Protein AF-A0A3M1A2Q6-F1 (afdb_monomer_lite)

Sequence (96 aa):
MDNPFIALGSVLAVALLVLLNWWLGGWRQARIEDGGFAAKRYRTDFWNDEIHEVAVDADGRAALIAIAGPGPAAGLVVAHGDAFVTRRLVPVRRSR

Foldseek 3Di:
DPPVVVVVVVVVVVVVVVVVCVVVCLQPFDFQPDQVSVVVVQCVPVVPWDWDDKDADPRRQKIKTFTDDPAGKIKIWGTDGNDIDIDIDHDDDDDD

Secondary structure (DSSP, 8-state):
---HHHHHHHHHHHHHHHHHHHHTTTTSPP---SHHHHHHHHHHH-TTSEEEEEEE-TTSSEEEEEEESSS--EEEEEEETTEEEEEEE-------

Radius of gyration: 21.45 Å; chains: 1; bounding box: 52×30×65 Å

pLDDT: mean 89.88, std 9.48, range [51.62, 97.75]

Structure (mmCIF, N/CA/C/O backbone):
data_AF-A0A3M1A2Q6-F1
#
_entry.id   AF-A0A3M1A2Q6-F1
#
loop_
_atom_site.group_PDB
_atom_site.id
_atom_site.type_symbol
_atom_site.label_atom_id
_atom_site.label_alt_id
_atom_site.label_comp_id
_atom_site.label_asym_id
_atom_site.label_entity_id
_atom_site.label_seq_id
_atom_site.pdbx_PDB_ins_code
_atom_site.Cartn_x
_atom_site.Cartn_y
_atom_site.Cartn_z
_atom_site.occupancy
_atom_site.B_iso_or_equiv
_atom_site.auth_seq_id
_atom_site.auth_comp_id
_atom_site.auth_asym_id
_atom_site.auth_atom_id
_atom_site.pdbx_PDB_model_num
ATOM 1 N N . MET A 1 1 ? 24.472 16.121 -43.906 1.00 51.62 1 MET A N 1
ATOM 2 C CA . MET A 1 1 ? 24.973 14.733 -43.883 1.00 51.62 1 MET A CA 1
ATOM 3 C C . MET A 1 1 ? 24.280 14.045 -42.731 1.00 51.62 1 MET A C 1
ATOM 5 O O . MET A 1 1 ? 24.722 14.178 -41.596 1.00 51.62 1 MET A O 1
ATOM 9 N N . ASP A 1 2 ? 23.158 13.395 -43.017 1.00 66.38 2 ASP A N 1
ATOM 10 C CA . ASP A 1 2 ? 22.475 12.546 -42.048 1.00 66.38 2 ASP A CA 1
ATOM 11 C C . ASP A 1 2 ? 23.384 11.349 -41.808 1.00 66.38 2 ASP A C 1
ATOM 13 O O . ASP A 1 2 ? 23.566 10.524 -42.698 1.00 66.38 2 ASP A O 1
ATOM 17 N N . ASN A 1 3 ? 24.072 11.321 -40.667 1.00 79.81 3 ASN A N 1
ATOM 18 C CA . ASN A 1 3 ? 24.957 10.214 -40.343 1.00 79.81 3 ASN A CA 1
ATOM 19 C C . ASN A 1 3 ? 24.094 9.074 -39.778 1.00 79.81 3 ASN A C 1
ATOM 21 O O . ASN A 1 3 ? 23.669 9.155 -38.618 1.00 79.81 3 ASN A O 1
ATOM 25 N N . PRO A 1 4 ? 23.822 8.015 -40.562 1.00 82.94 4 PRO A N 1
ATOM 26 C CA . PRO A 1 4 ? 22.891 6.964 -40.167 1.00 82.94 4 PRO A CA 1
ATOM 27 C C . PRO A 1 4 ? 23.381 6.199 -38.935 1.00 82.94 4 PRO A C 1
ATOM 29 O O . PRO A 1 4 ? 22.569 5.666 -38.188 1.00 82.94 4 PRO A O 1
ATOM 32 N N . PHE A 1 5 ? 24.692 6.189 -38.672 1.00 90.44 5 PHE A N 1
ATOM 33 C CA . PHE A 1 5 ? 25.265 5.554 -37.487 1.00 90.44 5 PHE A CA 1
ATOM 34 C C . PHE A 1 5 ? 24.951 6.319 -36.203 1.00 90.44 5 PHE A C 1
ATOM 36 O O . PHE A 1 5 ? 24.733 5.696 -35.167 1.00 90.44 5 PHE A O 1
ATOM 43 N N . ILE A 1 6 ? 24.878 7.653 -36.269 1.00 86.38 6 ILE A N 1
ATOM 44 C CA . ILE A 1 6 ? 24.467 8.470 -35.120 1.00 86.38 6 ILE A CA 1
ATOM 45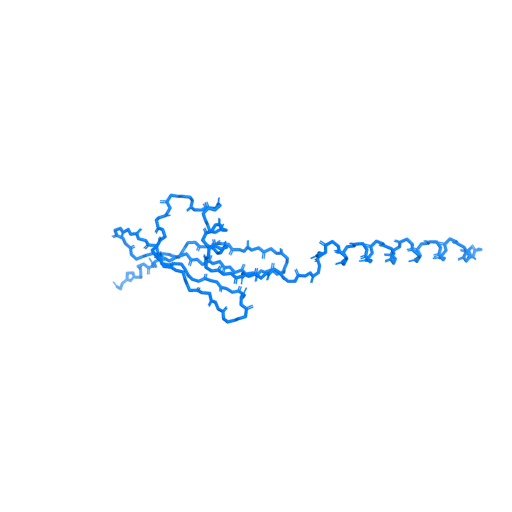 C C . ILE A 1 6 ? 22.989 8.213 -34.833 1.00 86.38 6 ILE A C 1
ATOM 47 O O . ILE A 1 6 ? 22.637 7.917 -33.696 1.00 86.38 6 ILE A O 1
ATOM 51 N N . ALA A 1 7 ? 22.143 8.225 -35.868 1.00 87.31 7 ALA A N 1
ATOM 52 C CA . ALA A 1 7 ? 20.722 7.917 -35.719 1.00 87.31 7 ALA A CA 1
ATOM 53 C C . ALA A 1 7 ? 20.497 6.503 -35.149 1.00 87.31 7 ALA A C 1
ATOM 55 O O . ALA A 1 7 ? 19.746 6.337 -34.190 1.00 87.31 7 ALA A O 1
ATOM 56 N N . LEU A 1 8 ? 21.197 5.495 -35.681 1.00 93.19 8 LEU A N 1
ATOM 57 C CA . LEU A 1 8 ? 21.109 4.113 -35.209 1.00 93.19 8 LEU A CA 1
ATOM 58 C C . LEU A 1 8 ? 21.596 3.968 -33.760 1.00 93.19 8 LEU A C 1
ATOM 60 O O . LEU A 1 8 ? 20.937 3.311 -32.954 1.00 93.19 8 LEU A O 1
ATOM 64 N N . GLY A 1 9 ? 22.717 4.608 -33.415 1.00 94.06 9 GLY A N 1
ATOM 65 C CA . GLY A 1 9 ? 23.254 4.616 -32.056 1.00 94.06 9 GLY A CA 1
ATOM 66 C C . GLY A 1 9 ? 22.297 5.266 -31.057 1.00 94.06 9 GLY A C 1
ATOM 67 O O . GLY A 1 9 ? 22.065 4.714 -29.982 1.00 94.06 9 GLY A O 1
ATOM 68 N N . SER A 1 10 ? 21.678 6.390 -31.427 1.00 92.88 10 SER A N 1
ATOM 69 C CA . SER A 1 10 ? 20.670 7.056 -30.598 1.00 92.88 10 SER A CA 1
ATOM 70 C C . SER A 1 10 ? 19.428 6.189 -30.391 1.00 92.88 10 SER A C 1
ATOM 72 O O . SER A 1 10 ? 18.961 6.066 -29.260 1.00 92.88 10 SER A O 1
ATOM 74 N N . VAL A 1 11 ? 18.917 5.544 -31.445 1.00 95.06 11 VAL A N 1
ATOM 75 C CA . VAL A 1 11 ? 17.756 4.643 -31.339 1.00 95.06 11 VAL A CA 1
ATOM 76 C C . VAL A 1 11 ? 18.066 3.455 -30.426 1.00 95.06 11 VAL A C 1
ATOM 78 O O . VAL A 1 11 ? 17.262 3.141 -29.549 1.00 95.06 11 VAL A O 1
ATOM 81 N N . LEU A 1 12 ? 19.241 2.835 -30.572 1.00 96.56 12 LEU A N 1
ATOM 82 C CA . LEU A 1 12 ? 19.675 1.733 -29.707 1.00 96.56 12 LEU A CA 1
ATOM 83 C C . LEU A 1 12 ? 19.807 2.164 -28.246 1.00 96.56 12 LEU A C 1
ATOM 85 O O . LEU A 1 12 ? 19.332 1.453 -27.364 1.00 96.56 12 LEU A O 1
ATOM 89 N N . ALA A 1 13 ? 20.404 3.327 -27.983 1.00 95.12 13 ALA A N 1
ATOM 90 C CA . ALA A 1 13 ? 20.551 3.844 -26.626 1.00 95.12 13 ALA A CA 1
ATOM 91 C C . ALA A 1 13 ? 19.188 4.089 -25.958 1.00 95.12 13 ALA A C 1
ATOM 93 O O . ALA A 1 13 ? 18.977 3.667 -24.820 1.00 95.12 13 ALA A O 1
ATOM 94 N N . VAL A 1 14 ? 18.242 4.711 -26.674 1.00 95.31 14 VAL A N 1
ATOM 95 C CA . VAL A 1 14 ? 16.877 4.939 -26.173 1.00 95.31 14 VAL A CA 1
ATOM 96 C C . VAL A 1 14 ? 16.155 3.613 -25.934 1.00 95.31 14 VAL A C 1
ATOM 98 O O . VAL A 1 14 ? 15.562 3.429 -24.872 1.00 95.31 14 VAL A O 1
ATOM 101 N N . ALA A 1 15 ? 16.238 2.669 -26.874 1.00 95.12 15 ALA A N 1
ATOM 102 C CA . ALA A 1 15 ? 15.616 1.355 -26.731 1.00 95.12 15 ALA A CA 1
ATOM 103 C C . ALA A 1 15 ? 16.161 0.594 -25.513 1.00 95.12 15 ALA A C 1
ATOM 105 O O . ALA A 1 15 ? 15.382 0.030 -24.745 1.00 95.12 15 ALA A O 1
ATOM 106 N N . LEU A 1 16 ? 17.480 0.628 -25.295 1.00 96.00 16 LEU A N 1
ATOM 107 C CA . LEU A 1 16 ? 18.118 -0.007 -24.143 1.00 96.00 16 LEU A CA 1
ATOM 108 C C . LEU A 1 16 ? 17.655 0.625 -22.824 1.00 96.00 16 LEU A C 1
ATOM 110 O O . LEU A 1 16 ? 17.378 -0.090 -21.864 1.00 96.00 16 LEU A O 1
ATOM 114 N N . LEU A 1 17 ? 17.526 1.955 -22.789 1.00 93.00 17 LEU A N 1
ATOM 115 C CA . LEU A 1 17 ? 17.064 2.685 -21.610 1.00 93.00 17 LEU A CA 1
ATOM 116 C C . LEU A 1 17 ? 15.605 2.346 -21.269 1.00 93.00 17 LEU A C 1
ATOM 118 O O . LEU A 1 17 ? 15.278 2.116 -20.107 1.00 93.00 17 LEU A O 1
ATOM 122 N N . VAL A 1 18 ? 14.737 2.265 -22.284 1.00 88.69 18 VAL A N 1
ATOM 123 C CA . VAL A 1 18 ? 13.334 1.852 -22.120 1.00 88.69 18 VAL A CA 1
ATOM 124 C C . VAL A 1 18 ? 13.250 0.416 -21.610 1.00 88.69 18 VAL A C 1
ATOM 126 O O . VAL A 1 18 ? 12.508 0.150 -20.665 1.00 88.69 18 VAL A O 1
ATOM 129 N N . LEU A 1 19 ? 14.033 -0.499 -22.190 1.00 90.44 19 LEU A N 1
ATOM 130 C CA . LEU A 1 19 ? 14.058 -1.900 -21.775 1.00 90.44 19 LEU A CA 1
ATOM 131 C C . LEU A 1 19 ? 14.542 -2.047 -20.327 1.00 90.44 19 LEU A C 1
ATOM 133 O O . LEU A 1 19 ? 13.948 -2.795 -19.553 1.00 90.44 19 LEU A O 1
ATOM 137 N N . LEU A 1 20 ? 15.580 -1.296 -19.949 1.00 89.06 20 LEU A N 1
ATOM 138 C CA . LEU A 1 20 ? 16.099 -1.260 -18.584 1.00 89.06 20 LEU A CA 1
ATOM 139 C C . LEU A 1 20 ? 15.047 -0.723 -17.605 1.00 89.06 20 LEU A C 1
ATOM 141 O O . LEU A 1 20 ? 14.819 -1.332 -16.563 1.00 89.06 20 LEU A O 1
ATOM 145 N N . ASN A 1 21 ? 14.367 0.373 -17.949 1.00 83.38 21 ASN A N 1
ATOM 146 C CA . ASN A 1 21 ? 13.314 0.954 -17.114 1.00 83.38 21 ASN A CA 1
ATOM 147 C C . ASN A 1 21 ? 12.117 0.004 -16.941 1.00 83.38 21 ASN A C 1
ATOM 149 O O . ASN A 1 21 ? 11.541 -0.096 -15.857 1.00 83.38 21 ASN A O 1
ATOM 153 N N . TRP A 1 22 ? 11.759 -0.719 -18.004 1.00 81.75 22 TRP A N 1
ATOM 154 C CA . TRP A 1 22 ? 10.726 -1.750 -17.958 1.00 81.75 22 TRP A CA 1
ATOM 155 C C . TRP A 1 22 ? 11.144 -2.934 -17.077 1.00 81.75 22 TRP A C 1
ATOM 157 O O . TRP A 1 22 ? 10.364 -3.376 -16.232 1.00 81.75 22 TRP A O 1
ATOM 167 N N . TRP A 1 23 ? 12.388 -3.399 -17.213 1.00 80.75 23 TRP A N 1
ATOM 168 C CA . TRP A 1 23 ? 12.933 -4.508 -16.428 1.00 80.75 23 TRP A CA 1
ATOM 169 C C . TRP A 1 23 ? 13.043 -4.187 -14.933 1.00 80.75 23 TRP A C 1
ATOM 171 O O . TRP A 1 23 ? 12.716 -5.028 -14.099 1.00 80.75 23 TRP A O 1
ATOM 181 N N . LEU A 1 24 ? 13.406 -2.948 -14.588 1.00 79.50 24 LEU A N 1
ATOM 182 C CA . LEU A 1 24 ? 13.412 -2.450 -13.207 1.00 79.50 24 LEU A CA 1
ATOM 183 C C . LEU A 1 24 ? 12.003 -2.275 -12.616 1.00 79.50 24 LEU A C 1
ATOM 185 O O . LEU A 1 24 ? 11.862 -1.884 -11.460 1.00 79.50 24 LEU A O 1
ATOM 189 N N . GLY A 1 25 ? 10.954 -2.575 -13.385 1.00 66.31 25 GLY A N 1
ATOM 190 C CA . GLY A 1 25 ? 9.584 -2.543 -12.901 1.00 66.31 25 GLY A CA 1
ATOM 191 C C . GLY A 1 25 ? 8.996 -1.139 -12.813 1.00 66.31 25 GLY A C 1
ATOM 192 O O . GLY A 1 25 ? 7.918 -1.000 -12.248 1.00 66.31 25 GLY A O 1
ATOM 193 N N . GLY A 1 26 ? 9.617 -0.121 -13.425 1.00 64.38 26 GLY A N 1
ATOM 194 C CA . GLY A 1 26 ? 9.080 1.248 -13.434 1.00 64.38 26 GLY A CA 1
ATOM 195 C C . GLY A 1 26 ? 7.714 1.373 -14.122 1.00 64.38 26 GLY A C 1
ATOM 196 O O . GLY A 1 26 ? 7.067 2.408 -14.048 1.00 64.38 26 GLY A O 1
ATOM 197 N N . TRP A 1 27 ? 7.274 0.333 -14.839 1.00 65.81 27 TRP A N 1
ATOM 198 C CA . TRP A 1 27 ? 5.958 0.259 -15.491 1.00 65.81 27 TRP A CA 1
ATOM 199 C C . TRP A 1 27 ? 5.020 -0.743 -14.811 1.00 65.81 27 TRP A C 1
ATOM 201 O O . TRP A 1 27 ? 3.879 -0.929 -15.242 1.00 65.81 27 TRP A O 1
ATOM 211 N N . ARG A 1 28 ? 5.496 -1.439 -13.776 1.00 70.69 28 ARG A N 1
ATOM 212 C CA . ARG A 1 28 ? 4.700 -2.427 -13.065 1.00 70.69 28 ARG A CA 1
ATOM 213 C C . ARG A 1 28 ? 3.817 -1.671 -12.084 1.00 70.69 28 ARG A C 1
ATOM 215 O O . ARG A 1 28 ? 4.318 -1.013 -11.180 1.00 70.69 28 ARG A O 1
ATOM 222 N N . GLN A 1 29 ? 2.503 -1.757 -12.287 1.00 78.31 29 GLN A N 1
ATOM 223 C CA . GLN A 1 29 ? 1.555 -1.156 -11.357 1.00 78.31 29 GLN A CA 1
ATOM 224 C C . GLN A 1 29 ? 1.831 -1.688 -9.951 1.00 78.31 29 GLN A C 1
ATOM 226 O O . GLN A 1 29 ? 1.913 -2.905 -9.743 1.00 78.31 29 GLN A O 1
ATOM 231 N N . ALA A 1 30 ? 1.993 -0.765 -9.007 1.00 84.75 30 ALA A N 1
ATOM 232 C CA . ALA A 1 30 ? 2.047 -1.081 -7.598 1.00 84.75 30 ALA A CA 1
ATOM 233 C C . ALA A 1 30 ? 0.807 -1.905 -7.236 1.00 84.75 30 ALA A C 1
ATOM 235 O O . ALA A 1 30 ? -0.301 -1.643 -7.710 1.00 84.75 30 ALA A O 1
ATOM 236 N N . ARG A 1 31 ? 0.999 -2.939 -6.423 1.00 92.12 31 ARG A N 1
ATOM 237 C CA . ARG A 1 31 ? -0.081 -3.818 -5.990 1.00 92.12 31 ARG A CA 1
ATOM 238 C C . ARG A 1 31 ? 0.082 -4.114 -4.514 1.00 92.12 31 ARG A C 1
ATOM 240 O O . ARG A 1 31 ? 1.187 -4.358 -4.040 1.00 92.12 31 ARG A O 1
ATOM 247 N N . ILE A 1 32 ? -1.031 -4.069 -3.804 1.00 94.81 32 ILE A N 1
ATOM 248 C CA . ILE A 1 32 ? -1.142 -4.487 -2.416 1.00 94.81 32 ILE A CA 1
ATOM 249 C C . ILE A 1 32 ? -1.303 -6.004 -2.430 1.00 94.81 32 ILE A C 1
ATOM 251 O O . ILE A 1 32 ? -2.299 -6.520 -2.934 1.00 94.81 32 ILE A O 1
ATOM 255 N N . GLU A 1 33 ? -0.287 -6.704 -1.938 1.00 92.56 33 GLU A N 1
ATOM 256 C CA . GLU A 1 33 ? -0.239 -8.170 -1.958 1.00 92.56 33 GLU A CA 1
ATOM 257 C C . GLU A 1 33 ? -1.162 -8.776 -0.898 1.00 92.56 33 GLU A C 1
ATOM 259 O O . GLU A 1 33 ? -1.893 -9.722 -1.178 1.00 92.56 33 GLU A O 1
ATOM 264 N N . ASP A 1 34 ? -1.165 -8.191 0.301 1.00 95.38 34 ASP A N 1
ATOM 265 C CA . ASP A 1 34 ? -1.971 -8.635 1.430 1.00 95.38 34 ASP A CA 1
ATOM 266 C C . ASP A 1 34 ? -2.206 -7.503 2.454 1.00 95.38 34 ASP A C 1
ATOM 268 O O . ASP A 1 34 ? -1.730 -6.367 2.314 1.00 95.38 34 ASP A O 1
ATOM 272 N N . GLY A 1 35 ? -2.971 -7.814 3.505 1.00 96.00 35 GLY A N 1
ATOM 273 C CA . GLY A 1 35 ? -3.277 -6.865 4.575 1.00 96.00 35 GLY A CA 1
ATOM 274 C C . GLY A 1 35 ? -2.059 -6.462 5.415 1.00 96.00 35 GLY A C 1
ATOM 275 O O . GLY A 1 35 ? -2.003 -5.336 5.913 1.00 96.00 35 GLY A O 1
ATOM 276 N N . GLY A 1 36 ? -1.052 -7.330 5.540 1.00 96.50 36 GLY A N 1
ATOM 277 C CA . GLY A 1 36 ? 0.188 -7.034 6.259 1.00 96.50 36 GLY A CA 1
ATOM 278 C C . GLY A 1 36 ? 1.046 -6.006 5.521 1.00 96.50 36 GLY A C 1
ATOM 279 O O . GLY A 1 36 ? 1.550 -5.057 6.134 1.00 96.50 36 GLY A O 1
ATOM 280 N N . PHE A 1 37 ? 1.147 -6.136 4.198 1.00 96.00 37 PHE A N 1
ATOM 281 C CA . PHE A 1 37 ? 1.785 -5.165 3.319 1.00 96.00 37 PHE A CA 1
ATOM 282 C C . PHE A 1 37 ? 1.095 -3.801 3.420 1.00 96.00 37 PHE A C 1
ATOM 284 O O . PHE A 1 37 ? 1.762 -2.787 3.650 1.00 96.00 37 PHE A O 1
ATOM 291 N N . ALA A 1 38 ? -0.239 -3.772 3.324 1.00 96.75 38 ALA A N 1
ATOM 292 C CA . ALA A 1 38 ? -1.016 -2.543 3.477 1.00 96.75 38 ALA A CA 1
ATOM 293 C C . ALA A 1 38 ? -0.799 -1.883 4.849 1.00 96.75 38 ALA A C 1
ATOM 295 O O . ALA A 1 38 ? -0.533 -0.681 4.914 1.00 96.75 38 ALA A O 1
ATOM 296 N N . ALA A 1 39 ? -0.833 -2.659 5.938 1.00 97.00 39 ALA A N 1
ATO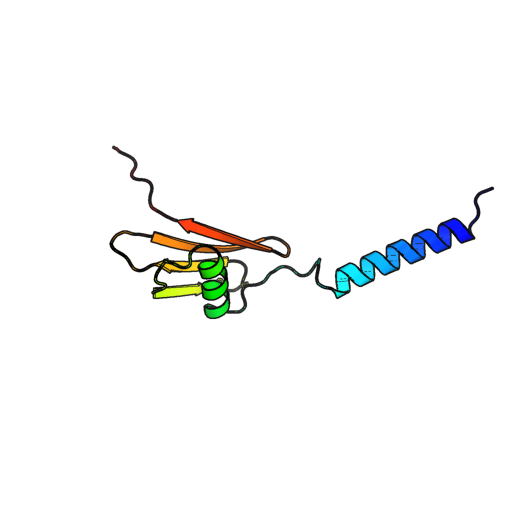M 297 C CA . ALA A 1 39 ? -0.585 -2.158 7.289 1.00 97.00 39 ALA A CA 1
ATOM 298 C C . ALA A 1 39 ? 0.824 -1.566 7.438 1.00 97.00 39 ALA A C 1
ATOM 300 O O . ALA A 1 39 ? 0.991 -0.475 7.989 1.00 97.00 39 ALA A O 1
ATOM 301 N N . LYS A 1 40 ? 1.848 -2.255 6.918 1.00 96.12 40 LYS A N 1
ATOM 302 C CA . LYS A 1 40 ? 3.235 -1.769 6.934 1.00 96.12 40 LYS A CA 1
ATOM 303 C C . LYS A 1 40 ? 3.376 -0.473 6.141 1.00 96.12 40 LYS A C 1
ATOM 305 O O . LYS A 1 40 ? 4.038 0.461 6.599 1.00 96.12 40 LYS A O 1
ATOM 310 N N . ARG A 1 41 ? 2.734 -0.398 4.971 1.00 95.69 41 ARG A N 1
ATOM 311 C CA . ARG A 1 41 ? 2.767 0.804 4.139 1.00 95.69 41 ARG A CA 1
ATOM 312 C C . ARG A 1 41 ? 2.091 1.981 4.837 1.00 95.69 41 ARG A C 1
ATOM 314 O O . ARG A 1 41 ? 2.689 3.046 4.905 1.00 95.69 41 ARG A O 1
ATOM 321 N N . TYR A 1 42 ? 0.917 1.770 5.424 1.00 97.19 42 TYR A N 1
ATOM 322 C CA . TYR A 1 42 ? 0.204 2.794 6.191 1.00 97.19 42 TYR A CA 1
ATOM 323 C C . TYR A 1 42 ? 1.010 3.309 7.392 1.00 97.19 42 TYR A C 1
ATOM 325 O O . TYR A 1 42 ? 1.145 4.518 7.572 1.00 97.19 42 TYR A O 1
ATOM 333 N N . ARG A 1 43 ? 1.626 2.408 8.172 1.00 96.75 43 ARG A N 1
ATOM 334 C CA . ARG A 1 43 ? 2.460 2.772 9.334 1.00 96.75 43 ARG A CA 1
ATOM 335 C C . ARG A 1 43 ? 3.695 3.599 8.983 1.00 96.75 43 ARG A C 1
ATOM 337 O O . ARG A 1 43 ? 4.247 4.232 9.874 1.00 96.75 43 ARG A O 1
ATOM 344 N N . THR A 1 44 ? 4.128 3.598 7.720 1.00 95.50 44 THR A N 1
ATOM 345 C CA . THR A 1 44 ? 5.235 4.460 7.273 1.00 95.50 44 THR A CA 1
ATOM 346 C C . THR A 1 44 ? 4.883 5.935 7.475 1.00 95.50 44 THR A C 1
ATOM 348 O O . THR A 1 44 ? 5.731 6.706 7.911 1.00 95.50 44 THR A O 1
ATOM 351 N N . ASP A 1 45 ? 3.621 6.298 7.232 1.00 96.12 45 ASP A N 1
ATOM 352 C CA . ASP A 1 45 ? 3.144 7.680 7.331 1.00 96.12 45 ASP A CA 1
ATOM 353 C C . ASP A 1 45 ? 2.374 7.937 8.642 1.00 96.12 45 ASP A C 1
ATOM 355 O O . ASP A 1 45 ? 2.398 9.045 9.176 1.00 96.12 45 ASP A O 1
ATOM 359 N N . PHE A 1 46 ? 1.731 6.905 9.205 1.00 95.06 46 PHE A N 1
ATOM 360 C CA . PHE A 1 46 ? 0.879 6.991 10.399 1.00 95.06 46 PHE A CA 1
ATOM 361 C C . PHE A 1 46 ? 1.287 5.962 11.466 1.00 95.06 46 PHE A C 1
ATOM 363 O O . PHE A 1 46 ? 0.525 5.070 11.832 1.00 95.06 46 PHE A O 1
ATOM 370 N N . TRP A 1 47 ? 2.518 6.072 11.968 1.00 94.69 47 TRP A N 1
ATOM 371 C CA . TRP A 1 47 ? 3.107 5.100 12.902 1.00 94.69 47 TRP A CA 1
ATOM 372 C C . TRP A 1 47 ? 2.402 5.006 14.267 1.00 94.69 47 TRP A C 1
ATOM 374 O O . TRP A 1 47 ? 2.522 3.984 14.936 1.00 94.69 47 TRP A O 1
ATOM 384 N N . ASN A 1 48 ? 1.685 6.056 14.678 1.00 93.50 48 ASN A N 1
ATOM 385 C CA . ASN A 1 48 ? 1.023 6.147 15.985 1.00 93.50 48 ASN A CA 1
ATOM 386 C C . ASN A 1 48 ? -0.425 5.616 15.986 1.00 93.50 48 ASN A C 1
ATOM 388 O O . ASN A 1 48 ? -1.060 5.571 17.035 1.00 93.50 48 ASN A O 1
ATOM 392 N N . ASP A 1 49 ? -0.978 5.259 14.823 1.00 94.38 49 ASP A N 1
ATOM 393 C CA . ASP A 1 49 ? -2.318 4.676 14.748 1.00 94.38 49 ASP A CA 1
ATOM 394 C C . ASP A 1 49 ? -2.262 3.172 15.068 1.00 94.38 49 ASP A C 1
ATOM 396 O O . ASP A 1 49 ? -1.458 2.414 14.514 1.00 94.38 49 ASP A O 1
ATOM 400 N N . GLU A 1 50 ? -3.169 2.723 15.932 1.00 95.00 50 GLU A N 1
ATOM 401 C CA . GLU A 1 50 ? -3.355 1.306 16.222 1.00 95.00 50 GLU A CA 1
ATOM 402 C C . GLU A 1 50 ? -4.262 0.675 15.157 1.00 95.00 50 GLU A C 1
ATOM 404 O O . GLU A 1 50 ? -5.408 1.080 14.964 1.00 95.00 50 GLU A O 1
ATOM 409 N N . ILE A 1 51 ? -3.736 -0.314 14.433 1.00 95.50 51 ILE A N 1
ATOM 410 C CA . ILE A 1 51 ? -4.453 -1.001 13.354 1.00 95.50 51 ILE A CA 1
ATOM 411 C C . ILE A 1 51 ? -5.212 -2.189 13.938 1.00 95.50 51 ILE A C 1
ATOM 413 O O . ILE A 1 51 ? -4.587 -3.092 14.491 1.00 95.50 51 ILE A O 1
ATOM 417 N N . HIS A 1 52 ? -6.532 -2.202 13.763 1.00 94.44 52 HIS A N 1
ATOM 418 C CA . HIS A 1 52 ? -7.394 -3.290 14.220 1.00 94.44 52 HIS A CA 1
ATOM 419 C C . HIS A 1 52 ? -7.611 -4.351 13.137 1.00 94.44 52 HIS A C 1
ATOM 421 O O . HIS A 1 52 ? -7.401 -5.537 13.367 1.00 94.44 52 HIS A O 1
ATOM 427 N N . GLU A 1 53 ? -7.997 -3.915 11.940 1.00 95.81 53 GLU A N 1
ATOM 428 C CA . GLU A 1 53 ? -8.348 -4.795 10.827 1.00 95.81 53 GLU A CA 1
ATOM 429 C C . GLU A 1 53 ? -7.925 -4.158 9.502 1.00 95.81 53 GLU A C 1
ATOM 431 O O . GLU A 1 53 ? -7.849 -2.932 9.384 1.00 95.81 53 GLU A O 1
ATOM 436 N N . VAL A 1 54 ? -7.638 -4.988 8.499 1.00 97.56 54 VAL A N 1
ATOM 437 C CA . VAL A 1 54 ? -7.294 -4.542 7.149 1.00 97.56 54 VAL A CA 1
ATOM 438 C C . VAL A 1 54 ? -8.080 -5.353 6.131 1.00 97.56 54 VAL A C 1
ATOM 440 O O . VAL A 1 54 ? -7.972 -6.575 6.094 1.00 97.56 54 VAL A O 1
ATOM 443 N N . ALA A 1 55 ? -8.813 -4.660 5.267 1.00 97.50 55 ALA A N 1
ATOM 444 C CA . ALA A 1 55 ? -9.484 -5.241 4.116 1.00 97.50 55 ALA A CA 1
ATOM 445 C C . ALA A 1 55 ? -8.767 -4.790 2.842 1.00 97.50 55 ALA A C 1
ATOM 447 O O . ALA A 1 55 ? -8.596 -3.593 2.612 1.00 97.50 55 ALA A O 1
ATOM 448 N N . VAL A 1 56 ? -8.349 -5.743 2.013 1.00 97.56 56 VAL A N 1
ATOM 449 C CA . VAL A 1 56 ? -7.716 -5.473 0.718 1.00 97.56 56 VAL A CA 1
ATOM 450 C C . VAL A 1 56 ? -8.721 -5.771 -0.385 1.00 97.56 56 VAL A C 1
ATOM 452 O O . VAL A 1 56 ? -9.434 -6.771 -0.328 1.00 97.56 56 VAL A O 1
ATOM 455 N N . ASP A 1 57 ? -8.787 -4.888 -1.373 1.00 96.00 57 ASP A N 1
ATOM 456 C CA . ASP A 1 57 ? -9.586 -5.093 -2.575 1.00 96.00 57 ASP A CA 1
ATOM 457 C C . ASP A 1 57 ? -9.098 -6.318 -3.372 1.00 96.00 57 ASP A C 1
ATOM 459 O O . ASP A 1 57 ? -7.910 -6.647 -3.361 1.00 96.00 57 ASP A O 1
ATOM 463 N N . ALA A 1 58 ? -9.998 -6.971 -4.108 1.00 93.94 58 ALA A N 1
ATOM 464 C CA . ALA A 1 58 ? -9.705 -8.192 -4.862 1.00 93.94 58 ALA A CA 1
ATOM 465 C C . ALA A 1 58 ? -8.575 -7.997 -5.892 1.00 93.94 58 ALA A C 1
ATOM 467 O O . ALA A 1 58 ? -7.746 -8.888 -6.104 1.00 93.94 58 ALA A O 1
ATOM 468 N N . ASP A 1 59 ? -8.492 -6.803 -6.483 1.00 92.31 59 ASP A N 1
ATOM 469 C CA . ASP A 1 59 ? -7.455 -6.465 -7.458 1.00 92.31 59 ASP A CA 1
ATOM 470 C C . ASP A 1 59 ? -6.136 -6.020 -6.801 1.00 92.31 59 ASP A C 1
ATOM 472 O O . ASP A 1 59 ? -5.136 -5.804 -7.492 1.00 92.31 59 ASP A O 1
ATOM 476 N N . GLY A 1 60 ? -6.099 -5.873 -5.472 1.00 93.81 60 GLY A N 1
ATOM 477 C CA . GLY A 1 60 ? -4.944 -5.349 -4.739 1.00 93.81 60 GLY A CA 1
ATOM 478 C C . GLY A 1 60 ? -4.645 -3.882 -5.063 1.00 93.81 60 GLY A C 1
ATOM 479 O O . GLY A 1 60 ? -3.504 -3.439 -4.934 1.00 93.81 60 GLY A O 1
ATOM 480 N N . ARG A 1 61 ? -5.641 -3.119 -5.529 1.00 95.31 61 ARG A N 1
ATOM 481 C CA . ARG A 1 61 ? -5.485 -1.697 -5.888 1.00 95.31 61 ARG A CA 1
ATOM 482 C C . ARG A 1 61 ? -5.697 -0.758 -4.712 1.00 95.31 61 ARG A C 1
ATOM 484 O O . ARG A 1 61 ? -5.146 0.341 -4.697 1.00 95.31 61 ARG A O 1
ATOM 491 N N . ALA A 1 62 ? -6.483 -1.180 -3.732 1.00 96.81 62 ALA A N 1
ATOM 492 C CA . ALA A 1 62 ? -6.757 -0.410 -2.534 1.00 96.81 62 ALA A CA 1
ATOM 493 C C . ALA A 1 62 ? -6.847 -1.320 -1.308 1.00 96.81 62 ALA A C 1
ATOM 495 O O . ALA A 1 62 ?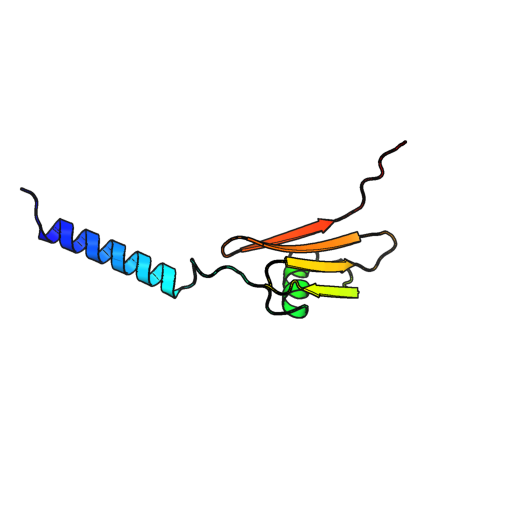 -7.171 -2.501 -1.412 1.00 96.81 62 ALA A O 1
ATOM 496 N N . ALA A 1 63 ? -6.568 -0.751 -0.142 1.00 97.75 63 ALA A N 1
ATOM 497 C CA . ALA A 1 63 ? -6.812 -1.371 1.144 1.00 97.75 63 ALA A CA 1
ATOM 498 C C . ALA A 1 63 ? -7.418 -0.353 2.107 1.00 97.75 63 ALA A C 1
ATOM 500 O O . ALA A 1 63 ? -6.965 0.794 2.186 1.00 97.75 63 ALA A O 1
ATOM 501 N N . LEU A 1 64 ? -8.431 -0.795 2.841 1.00 97.69 64 LEU A N 1
ATOM 502 C CA . LEU A 1 64 ? -9.063 -0.052 3.917 1.00 97.69 64 LEU A CA 1
ATOM 503 C C . LEU A 1 64 ? -8.577 -0.610 5.255 1.00 97.69 64 LEU A C 1
ATOM 505 O O . LEU A 1 64 ? -8.498 -1.821 5.443 1.00 97.69 64 LEU A O 1
ATOM 509 N N . ILE A 1 65 ? -8.242 0.281 6.179 1.00 97.75 65 ILE A N 1
ATOM 510 C CA . ILE A 1 65 ? -7.642 -0.048 7.468 1.00 97.75 65 ILE A CA 1
ATOM 511 C C . ILE A 1 65 ? -8.561 0.483 8.562 1.00 97.75 65 ILE A C 1
ATOM 513 O O . ILE A 1 65 ? -8.825 1.682 8.630 1.00 97.75 65 ILE A O 1
ATOM 517 N N . ALA A 1 66 ? -9.041 -0.395 9.432 1.00 96.50 66 ALA A N 1
ATOM 518 C CA . ALA A 1 66 ? -9.751 0.005 10.635 1.00 96.50 66 ALA A CA 1
ATOM 519 C C . ALA A 1 66 ? -8.736 0.474 11.685 1.00 96.50 66 ALA A C 1
ATOM 521 O O . ALA A 1 66 ? -7.818 -0.268 12.046 1.00 96.50 66 ALA A O 1
ATOM 522 N N . ILE A 1 67 ? -8.899 1.709 12.162 1.00 95.94 67 ILE A N 1
ATOM 523 C CA . ILE A 1 67 ? -8.034 2.306 13.183 1.00 95.94 67 ILE A CA 1
ATOM 524 C C . ILE A 1 67 ? -8.765 2.254 14.523 1.00 95.94 67 ILE A C 1
ATOM 526 O O . ILE A 1 67 ? -9.899 2.726 14.632 1.00 95.94 67 ILE A O 1
ATOM 530 N N . ALA A 1 68 ? -8.116 1.698 15.541 1.00 92.56 68 ALA A N 1
ATOM 531 C CA . ALA A 1 68 ? -8.616 1.721 16.906 1.00 92.56 68 ALA A CA 1
ATOM 532 C C . ALA A 1 68 ? -8.374 3.098 17.546 1.00 92.56 68 ALA A C 1
ATOM 534 O O . ALA A 1 68 ? -7.369 3.763 17.293 1.00 92.56 68 ALA A O 1
ATOM 535 N N . GLY A 1 69 ? -9.308 3.545 18.386 1.00 86.56 69 GLY A N 1
ATOM 536 C CA . GLY A 1 69 ? -9.164 4.796 19.124 1.00 86.56 69 GLY A CA 1
ATOM 537 C C . GLY A 1 69 ? -10.493 5.431 19.537 1.00 86.56 69 GLY A C 1
ATOM 538 O O . GLY A 1 69 ? -11.565 4.929 19.202 1.00 86.56 69 GLY A O 1
ATOM 539 N N . PRO A 1 70 ? -10.440 6.567 20.254 1.00 80.25 70 PRO A N 1
ATOM 540 C CA . PRO A 1 70 ? -11.612 7.224 20.843 1.00 80.25 70 PRO A CA 1
ATOM 541 C C . PRO A 1 70 ? -12.542 7.912 19.827 1.00 80.25 70 PRO A C 1
ATOM 543 O O . PRO A 1 70 ? -13.482 8.602 20.219 1.00 80.25 70 PRO A O 1
ATOM 546 N N . GLY A 1 71 ? -12.306 7.756 18.524 1.00 83.25 71 GLY A N 1
ATOM 547 C CA . GLY A 1 71 ? -13.146 8.333 17.484 1.00 83.25 71 GLY A CA 1
ATOM 548 C C . GLY A 1 71 ? -13.103 7.522 16.191 1.00 83.25 71 GLY A C 1
ATOM 549 O O . GLY A 1 71 ? -12.122 6.822 15.943 1.00 83.25 71 GLY A O 1
ATOM 550 N N . PRO A 1 72 ? -14.150 7.623 15.354 1.00 88.25 72 PRO A N 1
ATOM 551 C CA . PRO A 1 72 ? -14.190 6.946 14.066 1.00 88.25 72 PRO A CA 1
ATOM 552 C C . PRO A 1 72 ? -13.067 7.467 13.165 1.00 88.25 72 PRO A C 1
ATOM 554 O O . PRO A 1 72 ? -13.060 8.636 12.774 1.00 88.25 72 PRO A O 1
ATOM 557 N N . ALA A 1 73 ? -12.124 6.595 12.832 1.00 93.00 73 ALA A N 1
ATOM 558 C CA . ALA A 1 73 ? -11.071 6.855 11.866 1.00 93.00 73 ALA A CA 1
ATOM 559 C C . ALA A 1 73 ? -10.831 5.597 11.028 1.00 93.00 73 ALA A C 1
ATOM 561 O O . ALA A 1 73 ? -10.984 4.474 11.508 1.00 93.00 73 ALA A O 1
ATOM 562 N N . ALA A 1 74 ? -10.451 5.792 9.771 1.00 95.81 74 ALA A N 1
ATOM 563 C CA . ALA A 1 74 ? -10.042 4.710 8.889 1.00 95.81 74 ALA A CA 1
ATOM 564 C C . ALA A 1 74 ? -8.782 5.113 8.127 1.00 95.81 74 ALA A C 1
ATOM 566 O O . ALA A 1 74 ? -8.630 6.265 7.726 1.00 95.81 74 ALA A O 1
ATOM 567 N N . GLY A 1 75 ? -7.875 4.174 7.919 1.00 96.94 75 GLY A N 1
ATOM 568 C CA . GLY A 1 75 ? -6.754 4.333 7.010 1.00 96.94 75 GLY A CA 1
ATOM 569 C C . GLY A 1 75 ? -7.151 3.876 5.613 1.00 96.94 75 GLY A C 1
ATOM 570 O O . GLY A 1 75 ? -7.959 2.966 5.443 1.00 96.94 75 GLY A O 1
ATOM 571 N N . LEU A 1 76 ? -6.575 4.506 4.603 1.00 97.38 76 LEU A N 1
ATOM 572 C CA . LEU A 1 76 ? -6.732 4.137 3.207 1.00 97.38 76 LEU A CA 1
ATOM 573 C C . LEU A 1 76 ? -5.347 4.067 2.575 1.00 97.38 76 LEU A C 1
ATOM 575 O O . LEU A 1 76 ? -4.562 5.009 2.697 1.00 97.38 76 LEU A O 1
ATOM 5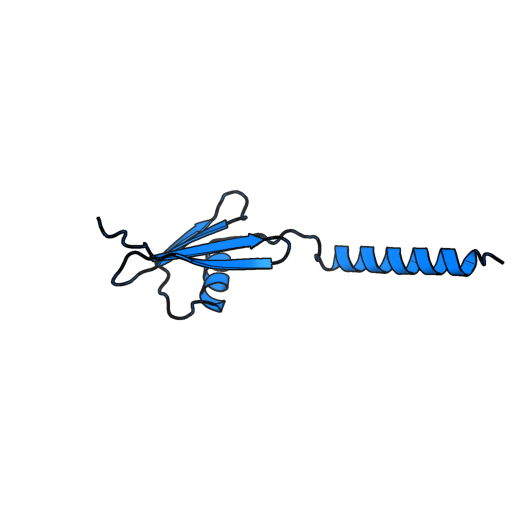79 N N . VAL A 1 77 ? -5.064 2.969 1.883 1.00 97.50 77 VAL A N 1
ATOM 580 C CA . VAL A 1 77 ? -3.864 2.797 1.060 1.00 97.50 77 VAL A CA 1
ATOM 581 C C . VAL A 1 77 ? -4.320 2.509 -0.360 1.00 97.50 77 VAL A C 1
ATOM 583 O O . VAL A 1 77 ? -5.108 1.594 -0.573 1.00 97.50 77 VAL A O 1
ATOM 586 N N . VAL A 1 78 ? -3.847 3.283 -1.332 1.00 96.56 78 VAL A N 1
ATOM 587 C CA . VAL A 1 78 ? -4.203 3.125 -2.748 1.00 96.56 78 VAL A CA 1
ATOM 588 C C . VAL A 1 78 ? -2.932 3.006 -3.567 1.00 96.56 78 VAL A C 1
ATOM 590 O O . VAL A 1 78 ? -2.027 3.829 -3.434 1.00 96.56 78 VAL A O 1
ATOM 593 N N . ALA A 1 79 ? -2.8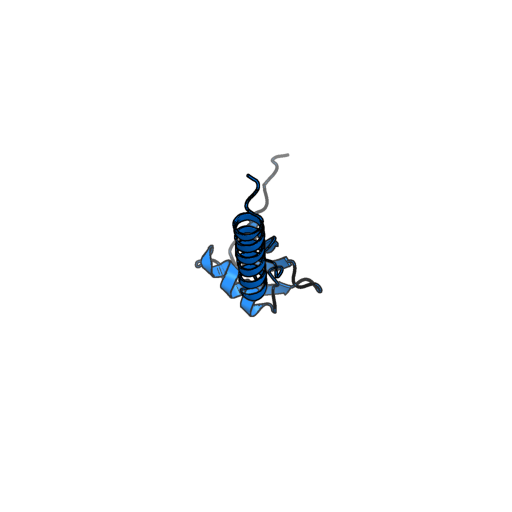69 1.999 -4.427 1.00 93.88 79 ALA A N 1
ATOM 594 C CA . ALA A 1 79 ? -1.842 1.907 -5.446 1.00 93.88 79 ALA A CA 1
ATOM 595 C C . ALA A 1 79 ? -2.140 2.901 -6.579 1.00 93.88 79 ALA A C 1
ATOM 597 O O . ALA A 1 79 ? -3.240 2.927 -7.134 1.00 93.88 79 ALA A O 1
ATOM 598 N N . HIS A 1 80 ? -1.161 3.733 -6.920 1.00 90.12 80 HIS A N 1
ATOM 599 C CA . HIS A 1 80 ? -1.273 4.741 -7.965 1.00 90.12 80 HIS A CA 1
ATOM 600 C C . HIS A 1 80 ? -0.001 4.748 -8.811 1.00 90.12 80 HIS A C 1
ATOM 602 O O . HIS A 1 80 ? 1.050 5.192 -8.355 1.00 90.12 80 HIS A O 1
ATOM 608 N N . GLY A 1 81 ? -0.100 4.241 -10.043 1.00 86.38 81 GLY A N 1
ATOM 609 C CA . GLY A 1 81 ? 1.075 4.017 -10.883 1.00 86.38 81 GLY A CA 1
ATOM 610 C C . GLY A 1 81 ? 1.994 2.971 -10.254 1.00 86.38 81 GLY A C 1
ATOM 611 O O . GLY A 1 81 ? 1.547 1.865 -9.956 1.00 86.38 81 GLY A O 1
ATOM 612 N N . ASP A 1 82 ? 3.252 3.334 -10.041 1.00 84.81 82 ASP A N 1
ATOM 613 C CA . ASP A 1 82 ? 4.297 2.553 -9.368 1.00 84.81 82 ASP A CA 1
ATOM 614 C C . ASP A 1 82 ? 4.421 2.872 -7.862 1.00 84.81 82 ASP A C 1
ATOM 616 O O . ASP A 1 82 ? 5.249 2.291 -7.160 1.00 84.81 82 ASP A O 1
ATOM 620 N N . ALA A 1 83 ? 3.577 3.768 -7.342 1.00 89.69 83 ALA A N 1
ATOM 621 C CA . ALA A 1 83 ? 3.620 4.246 -5.967 1.00 89.69 83 ALA A CA 1
ATOM 622 C C . ALA A 1 83 ? 2.363 3.870 -5.166 1.00 89.69 83 ALA A C 1
ATOM 624 O O . ALA A 1 83 ? 1.367 3.361 -5.683 1.00 89.69 83 ALA A O 1
ATOM 625 N N . PHE A 1 84 ? 2.401 4.169 -3.866 1.00 93.38 84 PHE A N 1
ATOM 626 C CA . PHE A 1 84 ? 1.258 4.036 -2.965 1.00 93.38 84 PHE A CA 1
ATOM 627 C C . PHE A 1 84 ? 0.965 5.364 -2.280 1.00 93.38 84 PHE A C 1
ATOM 629 O O . PHE A 1 84 ? 1.868 5.973 -1.699 1.00 93.38 84 PHE A O 1
ATOM 636 N N . VAL A 1 85 ? -0.307 5.748 -2.294 1.00 95.00 85 VAL A N 1
ATOM 637 C CA . VAL A 1 85 ? -0.859 6.897 -1.579 1.00 95.00 85 VAL A CA 1
ATOM 638 C C . VAL A 1 85 ? -1.520 6.402 -0.302 1.00 95.00 85 VAL A C 1
ATOM 640 O O . VAL A 1 85 ? -2.330 5.477 -0.337 1.00 95.00 85 VAL A O 1
ATOM 643 N N . THR A 1 86 ? -1.206 7.039 0.820 1.00 97.12 86 THR A N 1
ATOM 644 C CA . THR A 1 86 ? -1.823 6.758 2.116 1.00 97.12 86 THR A CA 1
ATOM 645 C C . THR A 1 86 ? -2.655 7.959 2.563 1.00 97.12 86 THR A C 1
ATOM 647 O O . THR A 1 86 ? -2.309 9.123 2.335 1.00 97.12 86 THR A O 1
ATOM 650 N N . ARG A 1 87 ? -3.804 7.697 3.181 1.00 96.38 87 ARG A N 1
ATOM 651 C CA . ARG A 1 87 ? -4.678 8.728 3.747 1.00 96.38 87 ARG A CA 1
ATOM 652 C C . ARG A 1 87 ? -5.274 8.231 5.049 1.00 96.38 87 ARG A C 1
ATOM 654 O O . ARG A 1 87 ? -5.794 7.124 5.112 1.00 96.38 87 ARG A O 1
ATOM 661 N N . ARG A 1 88 ? -5.282 9.099 6.055 1.00 95.44 88 ARG A N 1
ATOM 662 C CA . ARG A 1 88 ? -6.101 8.935 7.252 1.00 95.44 88 ARG A CA 1
ATOM 663 C C . ARG A 1 88 ? -7.425 9.661 7.048 1.00 95.44 88 ARG A C 1
ATOM 665 O O . ARG A 1 88 ? -7.451 10.871 6.820 1.00 95.44 88 ARG A O 1
ATOM 672 N N . LEU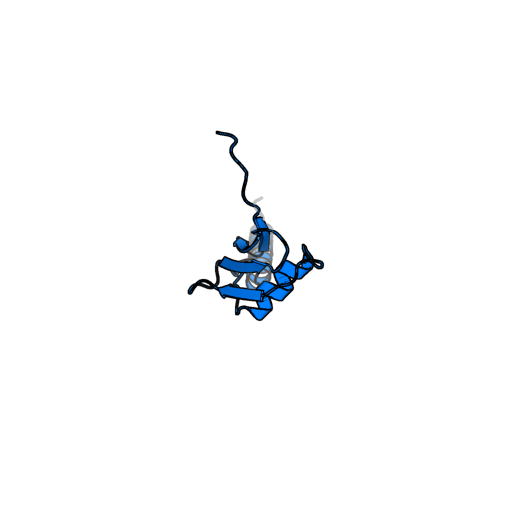 A 1 89 ? -8.515 8.913 7.086 1.00 94.69 89 LEU A N 1
ATOM 673 C CA . LEU A 1 89 ? -9.878 9.387 6.914 1.00 94.69 89 LEU A CA 1
ATOM 674 C C . LEU A 1 89 ? -10.491 9.630 8.290 1.00 94.69 89 LEU A C 1
ATOM 676 O O . LEU A 1 89 ? -10.562 8.727 9.122 1.00 94.69 89 LEU A O 1
ATOM 680 N N . VAL A 1 90 ? -10.948 10.859 8.512 1.00 92.81 90 VAL A N 1
ATOM 681 C CA . VAL A 1 90 ? -11.702 11.257 9.702 1.00 92.81 90 VAL A CA 1
ATOM 682 C C . VAL A 1 90 ? -13.023 11.884 9.255 1.00 92.81 90 VAL A C 1
ATOM 684 O O . VAL A 1 90 ? -13.043 12.613 8.257 1.00 92.81 90 VAL A O 1
ATOM 687 N N . PRO A 1 91 ? -14.144 11.609 9.936 1.00 88.19 91 PRO A N 1
ATOM 688 C CA . PRO A 1 91 ? -15.421 12.178 9.554 1.00 88.19 91 PRO A CA 1
ATOM 689 C C . PRO A 1 91 ? -15.425 13.688 9.764 1.00 88.19 91 PRO A C 1
ATOM 691 O O . PRO A 1 91 ? -15.075 14.203 10.825 1.00 88.19 91 PRO A O 1
ATOM 694 N N . VAL A 1 92 ? -15.889 14.403 8.744 1.00 84.25 92 VAL A N 1
ATOM 695 C CA . VAL A 1 92 ? -16.150 15.836 8.837 1.00 84.25 92 VAL A CA 1
ATOM 696 C C . VAL A 1 92 ? -17.522 16.012 9.482 1.00 84.25 92 VAL A C 1
ATOM 698 O O . VAL A 1 92 ? -18.543 15.683 8.873 1.00 84.25 92 VAL A O 1
ATOM 701 N N . ARG A 1 93 ? -17.575 16.537 10.713 1.00 76.31 93 ARG A N 1
ATOM 702 C CA . ARG A 1 93 ? -18.842 17.002 11.298 1.00 76.31 93 ARG A CA 1
ATOM 703 C C . ARG A 1 93 ? -19.364 18.154 10.439 1.00 76.31 93 ARG A C 1
ATOM 705 O O . ARG A 1 93 ? -18.847 19.263 10.514 1.00 76.31 93 ARG A O 1
ATOM 712 N N . ARG A 1 94 ? -20.401 17.908 9.639 1.00 72.94 94 ARG A N 1
ATOM 713 C CA . ARG A 1 94 ? -21.230 18.992 9.104 1.00 72.94 94 ARG A CA 1
ATOM 714 C C . ARG A 1 94 ? -22.152 19.447 10.232 1.00 72.94 94 ARG A C 1
ATOM 716 O O . ARG A 1 94 ? -23.018 18.680 10.646 1.00 72.94 94 ARG A O 1
ATOM 723 N N . SER A 1 95 ? -21.932 20.650 10.761 1.00 72.88 95 SER A N 1
ATOM 724 C CA . SER A 1 95 ? -22.912 21.319 11.619 1.00 72.88 95 SER A CA 1
ATOM 725 C C . SER A 1 95 ? -24.197 21.490 10.809 1.00 72.88 95 SER A C 1
ATOM 727 O O . SER A 1 95 ? -24.160 22.101 9.740 1.00 72.88 95 SER A O 1
ATOM 729 N N . ARG A 1 96 ? -25.283 20.869 11.269 1.00 61.38 96 ARG A N 1
ATOM 730 C CA . ARG A 1 96 ? -26.635 21.190 10.808 1.00 61.38 96 ARG A CA 1
ATOM 731 C C . ARG A 1 96 ? -27.113 22.454 11.498 1.00 61.38 96 ARG A C 1
ATOM 733 O O . ARG A 1 96 ? -26.731 22.624 12.677 1.00 61.38 96 ARG A O 1
#